Protein AF-A0A961MNZ3-F1 (a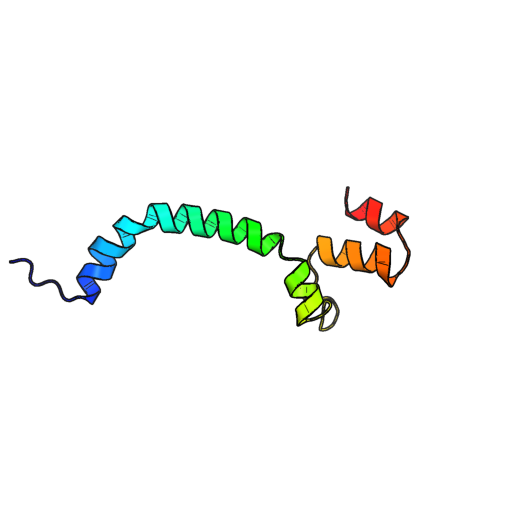fdb_monomer_lite)

Secondary structure (DSSP, 8-state):
-----HHHHIIIIIHHHHHHHHHHHHHHHHHHHHT-HHHHHHHTTTTTTTTT--HHHHHHIIIIIS--HHHHHHHH-

Structure (mmCIF, N/CA/C/O backbone):
data_AF-A0A961MNZ3-F1
#
_entry.id   AF-A0A961MNZ3-F1
#
loop_
_atom_site.group_PDB
_atom_site.id
_atom_site.type_symbol
_atom_site.label_atom_id
_atom_site.label_alt_id
_atom_site.label_comp_id
_atom_site.label_asym_id
_atom_site.label_entity_id
_atom_site.label_seq_id
_atom_site.pdbx_PDB_ins_code
_atom_site.Cartn_x
_atom_site.Cartn_y
_atom_site.Cartn_z
_atom_site.occupancy
_atom_site.B_iso_or_equiv
_atom_site.auth_seq_id
_atom_site.auth_comp_id
_atom_site.auth_asym_id
_atom_site.auth_atom_id
_atom_site.pdbx_PDB_model_num
ATOM 1 N N . ILE A 1 1 ? -24.796 -5.473 30.168 1.00 54.41 1 ILE A N 1
ATOM 2 C CA . ILE A 1 1 ? -25.524 -4.259 30.595 1.00 54.41 1 ILE A CA 1
ATOM 3 C C . ILE A 1 1 ? -25.415 -3.112 29.579 1.00 54.41 1 ILE A C 1
ATOM 5 O O . ILE A 1 1 ? -26.303 -2.282 29.601 1.00 54.41 1 ILE A O 1
ATOM 9 N N . ASP A 1 2 ? -24.519 -3.138 28.575 1.00 65.75 2 ASP A N 1
ATOM 10 C CA . ASP A 1 2 ? -24.469 -2.034 27.580 1.00 65.75 2 ASP A CA 1
ATOM 11 C C . ASP A 1 2 ? -25.224 -2.255 26.253 1.00 65.75 2 ASP A C 1
ATOM 13 O O . ASP A 1 2 ? -25.195 -1.385 25.392 1.00 65.75 2 ASP A O 1
ATOM 17 N N . GLY A 1 3 ? -25.899 -3.395 26.044 1.00 73.56 3 GLY A N 1
ATOM 18 C CA . GLY A 1 3 ? -26.820 -3.603 24.906 1.00 73.56 3 GLY A CA 1
ATOM 19 C C . GLY A 1 3 ? -26.248 -3.433 23.483 1.00 73.56 3 GLY A C 1
ATOM 20 O O . GLY A 1 3 ? -27.013 -3.469 22.523 1.00 73.56 3 GLY A O 1
ATOM 21 N N . ALA A 1 4 ? -24.933 -3.247 23.324 1.00 71.50 4 ALA A N 1
ATOM 22 C CA . ALA A 1 4 ? -24.331 -2.874 22.049 1.00 71.50 4 ALA A CA 1
ATOM 23 C C . ALA A 1 4 ? -24.339 -4.031 21.038 1.00 71.50 4 ALA A C 1
ATOM 25 O O . ALA A 1 4 ? -23.776 -5.103 21.279 1.00 71.50 4 ALA A O 1
ATOM 26 N N . ASN A 1 5 ? -24.937 -3.780 19.872 1.00 83.31 5 ASN A N 1
ATOM 27 C CA . ASN A 1 5 ? -24.944 -4.694 18.729 1.00 83.31 5 ASN A CA 1
ATOM 28 C C . ASN A 1 5 ? -23.490 -4.940 18.243 1.00 83.31 5 ASN A C 1
ATOM 30 O O . ASN A 1 5 ? -22.666 -4.024 18.352 1.00 83.31 5 ASN A O 1
ATOM 34 N N . PRO A 1 6 ? -23.122 -6.101 17.658 1.00 80.81 6 PRO A N 1
ATOM 35 C CA . PRO A 1 6 ? -21.742 -6.377 17.238 1.00 80.81 6 PRO A CA 1
ATOM 36 C C . PRO A 1 6 ? -21.148 -5.313 16.302 1.00 80.81 6 PRO A C 1
ATOM 38 O O . PRO A 1 6 ? -19.963 -5.002 16.394 1.00 80.81 6 PRO A O 1
ATOM 41 N N . PHE A 1 7 ? -21.984 -4.683 15.470 1.00 83.69 7 PHE A N 1
ATOM 42 C CA . PHE A 1 7 ? -21.590 -3.559 14.615 1.00 83.69 7 PHE A CA 1
ATOM 43 C C . PHE A 1 7 ? -21.204 -2.295 15.400 1.00 83.69 7 PHE A C 1
ATOM 45 O O . PHE A 1 7 ? -20.211 -1.648 15.072 1.00 83.69 7 PHE A O 1
ATOM 52 N N . GLN A 1 8 ? -21.949 -1.960 16.459 1.00 82.31 8 GLN A N 1
ATOM 53 C CA . GLN A 1 8 ? -21.625 -0.833 17.342 1.00 82.31 8 GLN A CA 1
ATOM 54 C C . GLN A 1 8 ? -20.336 -1.115 18.116 1.00 82.31 8 GLN A C 1
ATOM 56 O O . GLN A 1 8 ? -19.475 -0.250 18.239 1.00 82.31 8 GLN A O 1
ATOM 61 N N . ARG A 1 9 ? -20.153 -2.361 18.566 1.00 81.44 9 ARG A N 1
ATOM 62 C CA . ARG A 1 9 ? -18.935 -2.781 19.264 1.00 81.44 9 ARG A CA 1
ATOM 63 C C . ARG A 1 9 ? -17.697 -2.697 18.364 1.00 81.44 9 ARG A C 1
ATOM 65 O O . ARG A 1 9 ? -16.647 -2.252 18.821 1.00 81.44 9 ARG A O 1
ATOM 72 N N . PHE A 1 10 ? -17.830 -3.065 17.089 1.00 84.25 10 PHE A N 1
ATOM 73 C CA . PHE A 1 10 ? -16.744 -2.954 16.118 1.00 84.25 10 PHE A CA 1
ATOM 74 C C . PHE A 1 10 ? -16.318 -1.497 15.901 1.00 84.25 10 PHE A C 1
ATOM 76 O O . PHE A 1 10 ? -15.140 -1.187 16.037 1.00 84.25 10 PHE A O 1
ATOM 83 N N . TRP A 1 11 ? -17.261 -0.594 15.623 1.00 85.31 11 TRP A N 1
ATOM 84 C CA . TRP A 1 11 ? -16.938 0.805 15.320 1.00 85.31 11 TRP A CA 1
ATOM 85 C C . TRP A 1 11 ? -16.521 1.627 16.541 1.00 85.31 11 TRP A C 1
ATOM 87 O O . TRP A 1 11 ? -15.648 2.480 16.423 1.00 85.31 11 TRP A O 1
ATOM 97 N N . SER A 1 12 ? -17.122 1.386 17.707 1.00 85.25 12 SER A N 1
ATOM 98 C CA . SER A 1 12 ? -16.874 2.197 18.907 1.00 85.25 12 SER A CA 1
ATOM 99 C C . SER A 1 12 ? -15.746 1.667 19.787 1.00 85.25 12 SER A C 1
ATOM 101 O O . SER A 1 12 ? -15.226 2.420 20.604 1.00 85.25 12 SER A O 1
ATOM 103 N N . ILE A 1 13 ? -15.363 0.393 19.645 1.00 81.25 13 ILE A N 1
ATOM 104 C CA . ILE A 1 13 ? -14.323 -0.225 20.480 1.00 81.25 13 ILE A CA 1
ATOM 105 C C . ILE A 1 13 ? -13.209 -0.792 19.607 1.00 81.25 13 ILE A C 1
ATOM 107 O O . ILE A 1 13 ? -12.071 -0.347 19.700 1.00 81.25 13 ILE A O 1
ATOM 111 N N . THR A 1 14 ? -13.514 -1.756 18.739 1.00 81.81 14 THR A N 1
ATOM 112 C CA . THR A 1 14 ? -12.480 -2.510 18.013 1.00 81.81 14 THR A CA 1
ATOM 113 C C . THR A 1 14 ? -11.695 -1.641 17.024 1.00 81.81 14 THR A C 1
ATOM 115 O O . THR A 1 14 ? -10.468 -1.696 17.005 1.00 81.81 14 THR A O 1
ATOM 118 N N . LEU A 1 15 ? -12.380 -0.809 16.237 1.00 84.81 15 LEU A N 1
ATOM 119 C CA . LEU A 1 15 ? -11.779 0.085 15.248 1.00 84.81 15 LEU A CA 1
ATOM 120 C C . LEU A 1 15 ? -10.887 1.168 15.892 1.00 84.81 15 LEU A C 1
ATOM 122 O O . LEU A 1 15 ? -9.724 1.246 15.502 1.00 84.81 15 LEU A O 1
ATOM 126 N N . PRO A 1 16 ? -11.340 1.965 16.884 1.00 84.12 16 PRO A N 1
ATOM 127 C CA . PRO A 1 16 ? -10.487 2.967 17.526 1.00 84.12 16 PRO A CA 1
ATOM 128 C C . PRO A 1 16 ? -9.340 2.344 18.328 1.00 84.12 16 PRO A C 1
ATOM 130 O O . PRO A 1 16 ? -8.260 2.923 18.387 1.00 84.12 16 PRO A O 1
ATOM 133 N N . PHE A 1 17 ? -9.525 1.144 18.888 1.00 86.00 17 PHE A N 1
ATOM 134 C CA . PHE A 1 17 ? -8.453 0.434 19.588 1.00 86.00 17 PHE A CA 1
ATOM 135 C C . PHE A 1 17 ? -7.355 -0.063 18.632 1.00 86.00 17 PHE A C 1
ATOM 137 O O . PHE A 1 17 ? -6.174 -0.032 18.970 1.00 86.00 17 PHE A O 1
ATOM 144 N N . LEU A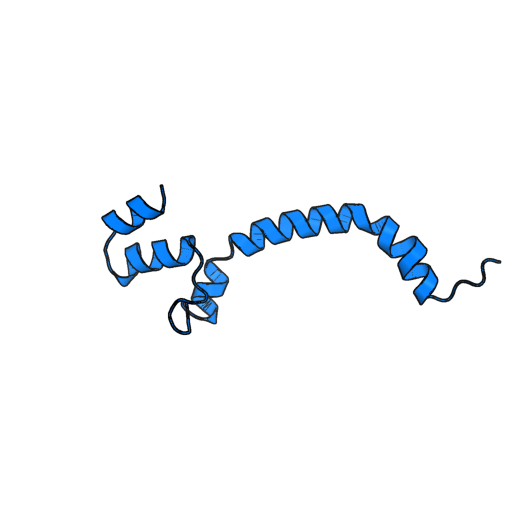 1 18 ? -7.726 -0.479 17.416 1.00 85.69 18 LEU A N 1
ATOM 145 C CA . LEU A 1 18 ? -6.780 -0.886 16.372 1.00 85.69 18 LEU A CA 1
ATOM 146 C C . LEU A 1 18 ? -6.266 0.282 15.517 1.00 85.69 18 LEU A C 1
ATOM 148 O O . LEU A 1 18 ? -5.271 0.110 14.815 1.00 85.69 18 LEU A O 1
ATOM 152 N N . ALA A 1 19 ? -6.888 1.462 15.579 1.00 83.06 19 ALA A N 1
ATOM 153 C CA . ALA A 1 19 ? -6.532 2.642 14.790 1.00 83.06 19 ALA A CA 1
ATOM 154 C C . ALA A 1 19 ? -5.026 2.989 14.779 1.00 83.06 19 ALA A C 1
ATOM 156 O O . ALA A 1 19 ? -4.506 3.213 13.685 1.00 83.06 19 ALA A O 1
ATOM 157 N N . PRO A 1 20 ? -4.282 2.989 15.908 1.00 84.31 20 PRO A N 1
ATOM 158 C CA . PRO A 1 20 ? -2.843 3.273 15.873 1.00 84.31 20 PRO A CA 1
ATOM 159 C C . PRO A 1 20 ? -2.039 2.204 15.116 1.00 84.31 20 PRO A C 1
ATOM 161 O O . PRO A 1 20 ? -1.117 2.534 14.372 1.00 84.31 20 PRO A O 1
ATOM 164 N N . VAL A 1 21 ? -2.412 0.927 15.235 1.00 89.50 21 VAL A N 1
ATOM 165 C CA . VAL A 1 21 ? -1.761 -0.168 14.495 1.00 89.50 21 VAL A CA 1
ATOM 166 C C . VAL A 1 21 ? -2.115 -0.095 13.010 1.00 89.50 21 VAL A C 1
ATOM 168 O O . VAL A 1 21 ? -1.244 -0.260 12.156 1.00 89.50 21 VAL A O 1
ATOM 171 N N . ILE A 1 22 ? -3.372 0.213 12.682 1.00 88.31 22 ILE A N 1
ATOM 172 C CA . ILE A 1 22 ? -3.828 0.426 11.303 1.00 88.31 22 ILE A CA 1
ATOM 173 C C . ILE A 1 22 ? -3.071 1.599 10.675 1.00 88.31 22 ILE A C 1
ATOM 175 O O . ILE A 1 22 ? -2.578 1.467 9.564 1.00 88.31 22 ILE A O 1
ATOM 179 N N . ALA A 1 23 ? -2.894 2.713 11.385 1.00 87.00 23 ALA A N 1
ATOM 180 C CA . ALA A 1 23 ? -2.168 3.872 10.868 1.00 87.00 23 ALA A CA 1
ATOM 181 C C . ALA A 1 23 ? -0.709 3.533 10.517 1.00 87.00 23 ALA A C 1
ATOM 183 O O . ALA A 1 23 ? -0.254 3.828 9.412 1.00 87.00 23 ALA A O 1
ATOM 184 N N . ILE A 1 24 ? 0.007 2.859 11.424 1.00 89.88 24 ILE A N 1
ATOM 185 C CA . ILE A 1 24 ? 1.406 2.464 11.204 1.00 89.88 24 ILE A CA 1
ATOM 186 C C . ILE A 1 24 ? 1.509 1.450 10.062 1.00 89.88 24 ILE A C 1
ATOM 188 O O . ILE A 1 24 ? 2.336 1.602 9.164 1.00 89.88 24 ILE A O 1
ATOM 192 N N . THR A 1 25 ? 0.657 0.424 10.064 1.00 89.94 25 THR A N 1
ATOM 193 C CA . THR A 1 25 ? 0.678 -0.611 9.022 1.00 89.94 25 THR A CA 1
ATOM 194 C C . THR A 1 25 ? 0.282 -0.064 7.658 1.00 89.94 25 THR A C 1
ATOM 196 O O . THR A 1 25 ? 0.916 -0.437 6.679 1.00 89.94 25 THR A O 1
ATOM 199 N N . VAL A 1 26 ? -0.687 0.851 7.569 1.00 88.31 26 VAL A N 1
ATOM 200 C CA . VAL A 1 26 ? -1.065 1.522 6.316 1.00 88.31 26 VAL A CA 1
ATOM 201 C C . VAL A 1 26 ? 0.063 2.414 5.819 1.00 88.31 26 VAL A C 1
ATOM 203 O O . VAL A 1 26 ? 0.379 2.362 4.634 1.00 88.31 26 VAL A O 1
ATOM 206 N N . LEU A 1 27 ? 0.714 3.185 6.691 1.00 88.44 27 LEU A N 1
ATOM 207 C CA . LEU A 1 27 ? 1.842 4.028 6.295 1.00 88.44 27 LEU A CA 1
ATOM 208 C C . LEU A 1 27 ? 3.000 3.182 5.756 1.00 88.44 27 LEU A C 1
ATOM 210 O O . LEU A 1 27 ? 3.455 3.409 4.636 1.00 88.44 27 LEU A O 1
ATOM 214 N N . LEU A 1 28 ? 3.403 2.145 6.495 1.00 86.12 28 LEU A N 1
ATOM 215 C CA . LEU A 1 28 ? 4.418 1.196 6.039 1.00 86.12 28 LEU A CA 1
ATOM 216 C C . LEU A 1 28 ? 3.990 0.536 4.724 1.00 86.12 28 LEU A C 1
ATOM 218 O O . LEU A 1 28 ? 4.753 0.527 3.762 1.00 86.12 28 LEU A O 1
ATOM 222 N N . ARG A 1 29 ? 2.754 0.034 4.638 1.00 84.62 29 ARG A N 1
ATOM 223 C CA . ARG A 1 29 ? 2.233 -0.617 3.430 1.00 84.62 29 ARG A CA 1
ATOM 224 C C . ARG A 1 29 ? 2.229 0.330 2.237 1.00 84.62 29 ARG A C 1
ATOM 226 O O . ARG A 1 29 ? 2.542 -0.116 1.142 1.00 84.62 29 ARG A O 1
ATOM 233 N N . THR A 1 30 ? 1.928 1.608 2.438 1.00 80.12 30 THR A N 1
ATOM 234 C CA . THR A 1 30 ? 1.938 2.625 1.380 1.00 80.12 30 THR A CA 1
ATOM 235 C C . THR A 1 30 ? 3.354 2.852 0.861 1.00 80.12 30 THR A C 1
ATOM 237 O O . THR A 1 30 ? 3.551 2.865 -0.349 1.00 80.12 30 THR A O 1
ATOM 240 N N . VAL A 1 31 ? 4.353 2.937 1.748 1.00 80.44 31 VAL A N 1
ATOM 241 C CA . VAL A 1 31 ? 5.772 3.024 1.353 1.00 80.44 31 VAL A CA 1
ATOM 242 C C . VAL A 1 31 ? 6.192 1.798 0.541 1.00 80.44 31 VAL A C 1
ATOM 244 O O . VAL A 1 31 ? 6.819 1.940 -0.508 1.00 80.44 31 VAL A O 1
ATOM 247 N N . TRP A 1 32 ? 5.803 0.598 0.980 1.00 74.75 32 TRP A N 1
ATOM 248 C CA . TRP A 1 32 ? 6.086 -0.633 0.242 1.00 74.75 32 TRP A CA 1
ATOM 249 C C . TRP A 1 32 ? 5.402 -0.640 -1.128 1.00 74.75 32 TRP A C 1
ATOM 251 O O . TRP A 1 32 ? 6.070 -0.854 -2.132 1.00 74.75 32 TRP A O 1
ATOM 261 N N . VAL A 1 33 ? 4.098 -0.351 -1.194 1.00 72.00 33 VAL A N 1
ATOM 262 C CA . VAL A 1 33 ? 3.306 -0.321 -2.440 1.00 72.00 33 VAL A CA 1
ATOM 263 C C . VAL A 1 33 ? 3.819 0.731 -3.425 1.00 72.00 33 VAL A C 1
ATOM 265 O O . VAL A 1 33 ? 3.866 0.459 -4.620 1.00 72.00 33 VAL A O 1
ATOM 268 N N . ALA A 1 34 ? 4.271 1.894 -2.955 1.00 66.38 34 ALA A N 1
ATOM 269 C CA . ALA A 1 34 ? 4.884 2.904 -3.818 1.00 66.38 34 ALA A CA 1
ATOM 270 C C . ALA A 1 34 ? 6.187 2.408 -4.478 1.00 66.38 34 ALA A C 1
ATOM 272 O O . ALA A 1 34 ? 6.507 2.818 -5.590 1.00 66.38 34 ALA A O 1
ATOM 273 N N . ASN A 1 35 ? 6.906 1.492 -3.820 1.00 63.28 35 ASN A N 1
ATOM 274 C CA . ASN A 1 35 ? 8.131 0.872 -4.327 1.00 63.28 35 ASN A CA 1
ATOM 275 C C . ASN A 1 35 ? 7.891 -0.464 -5.057 1.00 63.28 35 ASN A C 1
ATOM 277 O O . ASN A 1 35 ? 8.853 -1.073 -5.525 1.00 63.28 35 ASN A O 1
ATOM 281 N N . PHE A 1 36 ? 6.638 -0.923 -5.202 1.00 65.75 36 PHE A N 1
ATOM 282 C CA . PHE A 1 36 ? 6.272 -2.175 -5.888 1.00 65.75 36 PHE A CA 1
ATOM 283 C C . PHE A 1 36 ? 6.364 -2.050 -7.423 1.00 65.75 36 PHE A C 1
ATOM 285 O O . PHE A 1 36 ? 5.415 -2.277 -8.174 1.00 65.75 36 PHE A O 1
ATOM 292 N N . THR A 1 37 ? 7.555 -1.709 -7.900 1.00 56.09 37 THR A N 1
ATOM 293 C CA . THR A 1 37 ? 7.929 -1.656 -9.317 1.00 56.09 37 THR A CA 1
ATOM 294 C C . THR A 1 37 ? 7.783 -3.027 -9.982 1.00 56.09 37 THR A C 1
ATOM 296 O O . THR A 1 37 ? 7.355 -3.128 -11.132 1.00 56.09 37 THR A O 1
ATOM 299 N N . ASP A 1 38 ? 8.042 -4.090 -9.218 1.00 59.50 38 ASP A N 1
ATOM 300 C CA . ASP A 1 38 ? 7.985 -5.477 -9.682 1.00 59.50 38 ASP A CA 1
ATOM 301 C C . ASP A 1 38 ? 6.567 -5.903 -10.078 1.00 59.50 38 ASP A C 1
ATOM 303 O O . ASP A 1 38 ? 6.374 -6.566 -11.095 1.00 59.50 38 ASP A O 1
ATOM 307 N N . LEU A 1 39 ? 5.544 -5.477 -9.326 1.00 63.81 39 LEU A N 1
ATOM 308 C CA . LEU A 1 39 ? 4.153 -5.851 -9.598 1.00 63.81 39 LEU A CA 1
ATOM 309 C C . LEU A 1 39 ? 3.640 -5.220 -10.901 1.00 63.81 39 LEU A C 1
ATOM 311 O O . LEU A 1 39 ? 2.919 -5.867 -11.656 1.00 63.81 39 LEU A O 1
ATOM 315 N N . ILE A 1 40 ? 4.044 -3.983 -11.199 1.00 61.41 40 ILE A N 1
ATOM 316 C CA . ILE A 1 40 ? 3.678 -3.289 -12.442 1.00 61.41 40 ILE A CA 1
ATOM 317 C C . ILE A 1 40 ? 4.345 -3.957 -13.643 1.00 61.41 40 ILE A C 1
ATOM 319 O O . ILE A 1 40 ? 3.668 -4.244 -14.635 1.00 61.41 40 ILE A O 1
ATOM 323 N N . ILE A 1 41 ? 5.646 -4.247 -13.540 1.00 59.09 41 ILE A N 1
ATOM 324 C CA . ILE A 1 41 ? 6.414 -4.903 -14.602 1.00 59.09 41 ILE A CA 1
ATOM 325 C C . ILE A 1 41 ? 5.871 -6.315 -14.871 1.00 59.09 41 ILE A C 1
ATOM 327 O O . ILE A 1 41 ? 5.708 -6.677 -16.034 1.00 59.09 41 ILE A O 1
ATOM 331 N N . VAL A 1 42 ? 5.531 -7.083 -13.829 1.00 62.31 42 VAL A N 1
ATOM 332 C CA . VAL A 1 42 ? 5.039 -8.467 -13.959 1.00 62.31 42 VAL A CA 1
ATOM 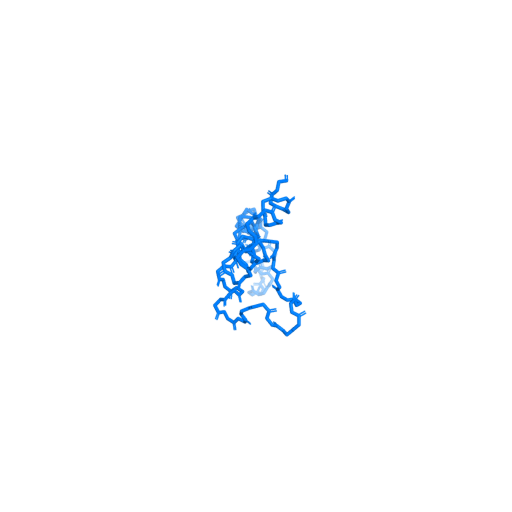333 C C . VAL A 1 42 ? 3.578 -8.536 -14.409 1.00 62.31 42 VAL A C 1
ATOM 335 O O . VAL A 1 42 ? 3.257 -9.347 -15.272 1.00 62.31 42 VAL A O 1
ATOM 338 N N . MET A 1 43 ? 2.681 -7.712 -13.854 1.00 61.53 43 MET A N 1
ATOM 339 C CA . MET A 1 43 ? 1.250 -7.810 -14.179 1.00 61.53 43 MET A CA 1
ATOM 340 C C . MET A 1 43 ? 0.856 -7.078 -15.462 1.00 61.53 43 MET A C 1
ATOM 342 O O . MET A 1 43 ? -0.101 -7.485 -16.114 1.00 61.53 43 MET A O 1
ATOM 346 N N . THR A 1 44 ? 1.541 -5.988 -15.820 1.00 63.09 44 THR A N 1
ATOM 347 C CA . THR A 1 44 ? 1.133 -5.148 -16.967 1.00 63.09 44 THR A CA 1
ATOM 348 C C . THR A 1 44 ? 2.275 -4.753 -17.893 1.00 63.09 44 THR A C 1
ATOM 350 O O . THR A 1 44 ? 2.018 -4.256 -18.989 1.00 63.09 44 THR A O 1
ATOM 353 N N . GLY A 1 45 ? 3.532 -4.911 -17.467 1.00 59.84 45 GLY A N 1
ATOM 354 C CA . GLY A 1 45 ? 4.700 -4.446 -18.214 1.00 59.84 45 GLY A CA 1
ATOM 355 C C . GLY A 1 45 ? 4.730 -2.934 -18.472 1.00 59.84 45 GLY A C 1
ATOM 356 O O . GLY A 1 45 ? 5.516 -2.509 -19.317 1.00 59.84 45 GLY A O 1
ATOM 357 N N . GLY A 1 46 ? 3.877 -2.150 -17.790 1.00 59.50 46 GLY A N 1
ATOM 358 C CA . GLY A 1 46 ? 3.663 -0.719 -18.031 1.00 59.50 46 GLY A CA 1
ATOM 359 C C . GLY A 1 46 ? 2.425 -0.358 -18.871 1.00 59.50 46 GLY A C 1
ATOM 360 O O . GLY A 1 46 ? 2.257 0.802 -19.223 1.00 59.50 46 GLY A O 1
ATOM 361 N N . GLY A 1 47 ? 1.544 -1.296 -19.233 1.00 58.56 47 GLY A N 1
ATOM 362 C CA . GLY A 1 47 ? 0.383 -1.019 -20.100 1.00 58.56 47 GLY A CA 1
ATOM 363 C C . GLY A 1 47 ? -0.894 -0.504 -19.396 1.00 58.56 47 GLY A C 1
ATOM 364 O O . GLY A 1 47 ? -1.033 -0.687 -18.184 1.00 58.56 47 GLY A O 1
ATOM 365 N N . PRO A 1 48 ? -1.868 0.076 -20.148 1.00 52.56 48 PRO A N 1
ATOM 366 C CA . PRO A 1 48 ? -1.819 0.422 -21.574 1.00 52.56 48 PRO A CA 1
ATOM 367 C C . PRO A 1 48 ? -1.250 1.837 -21.793 1.00 52.56 48 PRO A C 1
ATOM 369 O O . PRO A 1 48 ? -1.641 2.779 -21.106 1.00 52.56 48 PRO A O 1
ATOM 372 N N . ALA A 1 49 ? -0.351 1.986 -22.772 1.00 58.34 49 ALA A N 1
ATOM 373 C CA . ALA A 1 49 ? 0.324 3.247 -23.124 1.00 58.34 49 ALA A CA 1
ATOM 374 C C . ALA A 1 49 ? 1.106 3.908 -21.968 1.00 58.34 49 ALA A C 1
ATOM 376 O O . ALA A 1 49 ? 0.953 5.102 -21.721 1.00 58.34 49 ALA A O 1
ATOM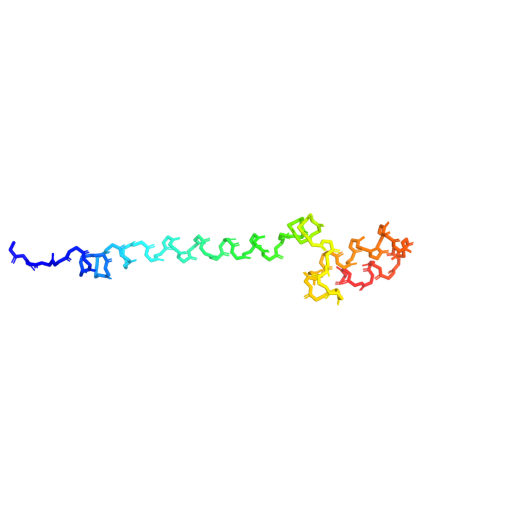 377 N N . ASP A 1 50 ? 1.907 3.130 -21.234 1.00 60.81 50 ASP A N 1
ATOM 378 C CA . ASP A 1 50 ? 2.804 3.612 -20.168 1.00 60.81 50 ASP A CA 1
ATOM 379 C C . ASP A 1 50 ? 2.098 4.253 -18.954 1.00 60.81 50 ASP A C 1
ATOM 381 O O . ASP A 1 50 ? 2.742 4.756 -18.037 1.00 60.81 50 ASP A O 1
ATOM 385 N N . ARG A 1 51 ? 0.760 4.182 -18.894 1.00 58.19 51 ARG A N 1
ATOM 386 C CA . ARG A 1 51 ? -0.088 4.819 -17.866 1.00 58.19 51 ARG A CA 1
ATOM 387 C C . ARG A 1 51 ? 0.093 4.245 -16.462 1.00 58.19 51 ARG A C 1
ATOM 389 O O . ARG A 1 51 ? -0.269 4.904 -15.493 1.00 58.19 51 ARG A O 1
ATOM 396 N N . THR A 1 52 ? 0.588 3.016 -16.353 1.00 63.50 52 THR A N 1
ATOM 397 C CA . THR A 1 52 ? 0.805 2.326 -15.074 1.00 63.50 52 THR A CA 1
ATOM 398 C C . THR A 1 52 ? 2.266 2.345 -14.639 1.00 63.50 52 THR A C 1
ATOM 400 O O . THR A 1 52 ? 2.572 1.829 -13.567 1.00 63.50 52 THR A O 1
ATOM 403 N N . GLN A 1 53 ? 3.170 2.943 -15.427 1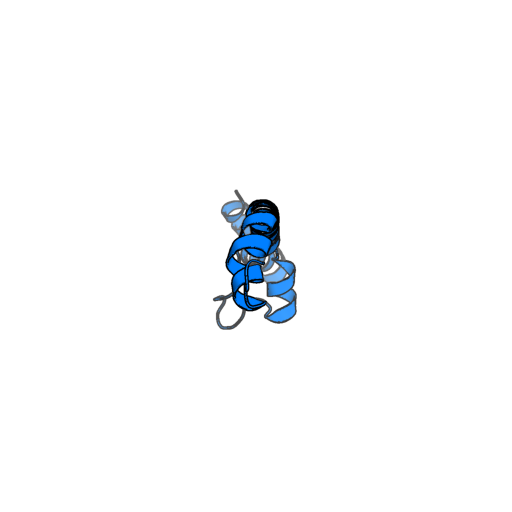.00 65.12 53 GLN A N 1
ATOM 404 C CA . GLN A 1 53 ? 4.589 2.982 -15.092 1.00 65.12 53 GLN A CA 1
ATOM 405 C C . GLN A 1 53 ? 4.859 3.916 -13.903 1.00 65.12 53 GLN A C 1
ATOM 407 O O . GLN A 1 53 ? 4.552 5.105 -13.934 1.00 65.12 53 GLN A O 1
ATOM 412 N N . THR A 1 54 ? 5.482 3.382 -12.853 1.00 67.62 54 THR A N 1
ATOM 413 C CA . THR A 1 54 ? 6.134 4.176 -11.802 1.00 67.62 54 THR A CA 1
ATOM 414 C C . THR A 1 54 ? 7.516 4.638 -12.266 1.00 67.62 54 THR A C 1
ATOM 416 O O . THR A 1 54 ? 8.107 4.026 -13.161 1.00 67.62 54 THR A O 1
ATOM 419 N N . VAL A 1 55 ? 8.069 5.679 -11.626 1.00 68.56 55 VAL A N 1
ATOM 420 C CA . VAL A 1 55 ? 9.400 6.250 -11.938 1.00 68.56 55 VAL A CA 1
ATOM 421 C C . VAL A 1 55 ? 10.478 5.163 -12.038 1.00 68.56 55 VAL A C 1
ATOM 423 O O . VAL A 1 55 ? 11.226 5.114 -13.011 1.00 68.56 55 VAL A O 1
ATOM 426 N N . ALA A 1 56 ? 10.492 4.218 -11.096 1.00 66.88 56 ALA A N 1
ATOM 427 C CA . ALA A 1 56 ? 11.429 3.099 -11.096 1.00 66.88 56 ALA A CA 1
ATOM 428 C C . ALA A 1 56 ? 11.245 2.142 -12.297 1.00 66.88 56 ALA A C 1
ATOM 430 O O . ALA A 1 56 ? 12.229 1.685 -12.878 1.00 66.88 56 ALA A O 1
ATOM 431 N N . SER A 1 57 ? 10.005 1.869 -12.726 1.00 68.94 57 SER A N 1
ATOM 432 C CA . SER A 1 57 ? 9.733 0.986 -13.877 1.00 68.94 57 SER A CA 1
ATOM 433 C C . SER A 1 57 ? 10.085 1.643 -15.214 1.00 68.94 57 SER A C 1
ATOM 435 O O . SER A 1 57 ? 10.515 0.961 -16.149 1.00 68.94 57 SER A O 1
ATOM 437 N N . TYR A 1 58 ? 9.969 2.972 -15.283 1.00 71.50 58 TYR A N 1
ATOM 438 C CA . TYR A 1 58 ? 10.355 3.765 -16.445 1.00 71.50 58 TYR A CA 1
ATOM 439 C C . TYR A 1 58 ? 11.877 3.814 -16.610 1.00 71.50 58 TYR A C 1
ATOM 441 O O . TYR A 1 58 ? 12.386 3.533 -17.695 1.00 71.50 58 TYR A O 1
ATOM 449 N N . ILE A 1 59 ? 12.613 4.051 -15.517 1.00 72.44 59 ILE A N 1
ATOM 450 C CA . ILE A 1 59 ? 14.084 3.980 -15.493 1.00 72.44 59 ILE A CA 1
ATOM 451 C C . ILE A 1 59 ? 14.554 2.583 -15.918 1.00 72.44 59 ILE A C 1
ATOM 453 O O . ILE A 1 59 ? 15.426 2.462 -16.778 1.00 72.44 59 ILE A O 1
ATOM 457 N N . PHE A 1 60 ? 13.932 1.524 -15.386 1.00 71.88 60 PHE A N 1
ATOM 458 C CA . PHE A 1 60 ? 14.252 0.146 -15.763 1.00 71.88 60 PHE A CA 1
ATOM 459 C C . PHE A 1 60 ? 14.002 -0.123 -17.256 1.00 71.88 60 PHE A C 1
ATOM 461 O O . PHE A 1 60 ? 14.833 -0.723 -17.936 1.00 71.88 60 PHE A O 1
ATOM 468 N N . THR A 1 61 ? 12.883 0.363 -17.798 1.00 72.38 61 THR A N 1
ATOM 469 C CA . THR A 1 61 ? 12.557 0.249 -19.227 1.00 72.38 61 THR A CA 1
ATOM 470 C C . THR A 1 61 ? 13.577 0.992 -20.093 1.00 72.38 61 THR A C 1
ATOM 472 O O . THR A 1 61 ? 14.057 0.438 -21.082 1.00 72.38 61 THR A O 1
ATOM 475 N N . GLN A 1 62 ? 13.960 2.216 -19.731 1.00 74.75 62 GLN A N 1
ATOM 476 C CA . GLN A 1 62 ? 14.930 2.987 -20.508 1.00 74.75 62 GLN A CA 1
ATOM 477 C C . GLN A 1 62 ? 16.331 2.350 -20.470 1.00 74.75 62 GLN A C 1
ATOM 479 O O . GLN A 1 62 ? 16.966 2.203 -21.515 1.00 74.75 62 GLN A O 1
ATOM 484 N N . ALA A 1 63 ? 16.774 1.897 -19.294 1.00 72.81 63 ALA A N 1
ATOM 485 C CA . ALA A 1 63 ? 18.076 1.262 -19.116 1.00 72.81 63 ALA A CA 1
ATOM 486 C C . ALA A 1 63 ? 18.160 -0.109 -19.806 1.00 72.81 63 ALA A C 1
ATOM 488 O O . ALA A 1 63 ? 19.111 -0.376 -20.531 1.00 72.81 63 ALA A O 1
ATOM 489 N N . PHE A 1 64 ? 17.161 -0.980 -19.625 1.00 73.50 64 PHE A N 1
ATOM 490 C CA . PHE A 1 64 ? 17.272 -2.388 -20.030 1.00 73.50 64 PHE A CA 1
ATOM 491 C C . PHE A 1 64 ? 16.500 -2.759 -21.299 1.00 73.50 64 PHE A C 1
ATOM 493 O O . PHE A 1 64 ? 16.895 -3.706 -21.974 1.00 73.50 64 PHE A O 1
ATOM 500 N N . LYS A 1 65 ? 15.430 -2.037 -21.667 1.00 73.44 65 LYS A N 1
ATOM 501 C CA . LYS A 1 65 ? 14.723 -2.268 -22.946 1.00 73.44 65 LYS A CA 1
ATOM 502 C C . LYS A 1 65 ? 15.202 -1.345 -24.063 1.00 73.44 65 LYS A C 1
ATOM 504 O O . LYS A 1 65 ? 15.240 -1.775 -25.211 1.00 73.44 65 LYS A O 1
ATOM 509 N N . ARG A 1 66 ? 15.540 -0.088 -23.752 1.00 75.56 66 ARG A N 1
ATOM 510 C CA . ARG A 1 66 ? 16.023 0.899 -24.740 1.00 75.56 66 ARG A CA 1
ATOM 511 C C . ARG A 1 66 ? 17.546 1.066 -24.759 1.00 75.56 66 ARG A C 1
ATOM 513 O O . ARG A 1 66 ? 18.044 1.728 -25.660 1.00 75.56 66 ARG A O 1
ATOM 520 N N . LEU A 1 67 ? 18.263 0.428 -23.824 1.00 78.62 67 LEU A N 1
ATOM 521 C CA . LEU A 1 67 ? 19.731 0.459 -23.700 1.00 78.62 67 LEU A CA 1
ATOM 522 C C . LEU A 1 67 ? 20.314 1.874 -23.547 1.00 78.62 67 LEU A C 1
ATOM 524 O O . LEU A 1 67 ? 21.490 2.109 -23.817 1.00 78.62 67 LEU A O 1
ATOM 528 N N . ASP A 1 68 ? 19.495 2.817 -23.086 1.00 78.12 68 ASP A N 1
ATOM 529 C CA . ASP A 1 68 ? 19.871 4.212 -22.903 1.00 78.12 68 ASP A CA 1
ATOM 530 C C . ASP A 1 68 ? 20.085 4.494 -21.414 1.00 78.12 68 ASP A C 1
ATOM 532 O O . ASP A 1 68 ? 19.242 5.040 -20.696 1.00 78.12 68 ASP A O 1
ATOM 536 N N . PHE A 1 69 ? 21.245 4.043 -20.941 1.00 76.12 69 PHE A N 1
ATOM 537 C CA . PHE A 1 69 ? 21.655 4.169 -19.546 1.00 76.12 69 PHE A CA 1
ATOM 538 C C . PHE A 1 69 ? 21.894 5.629 -19.137 1.00 76.12 69 PHE A C 1
ATOM 540 O O . PHE A 1 69 ? 21.649 5.977 -17.987 1.00 76.12 69 PHE A O 1
ATOM 547 N N . GLY A 1 70 ? 22.321 6.493 -20.067 1.00 79.69 70 GLY A N 1
ATOM 548 C CA . GLY A 1 70 ? 22.592 7.905 -19.786 1.00 79.69 70 GLY A CA 1
ATOM 549 C C . GLY A 1 70 ? 21.323 8.678 -19.434 1.00 79.69 70 GLY A C 1
ATOM 550 O O . GLY A 1 70 ? 21.280 9.371 -18.416 1.00 79.69 70 GLY A O 1
ATOM 551 N N . TYR A 1 71 ? 20.262 8.504 -20.227 1.00 78.69 71 TYR A N 1
ATOM 552 C CA . TYR A 1 71 ? 18.967 9.111 -19.925 1.00 78.69 71 TYR A CA 1
ATOM 553 C C . TYR A 1 71 ? 18.331 8.498 -18.668 1.00 78.69 71 TYR A C 1
ATOM 555 O O . TYR A 1 71 ? 17.787 9.223 -17.838 1.00 78.69 71 TYR A O 1
ATOM 563 N N . ALA A 1 72 ? 18.469 7.182 -18.467 1.00 74.81 72 ALA A N 1
ATOM 564 C CA . ALA A 1 72 ? 17.990 6.512 -17.258 1.00 74.81 72 ALA A CA 1
ATOM 565 C C . ALA A 1 72 ? 18.658 7.053 -15.977 1.00 74.81 72 ALA A C 1
ATOM 567 O O . ALA A 1 72 ? 17.970 7.300 -14.986 1.00 74.81 72 ALA A O 1
ATOM 568 N N . SER A 1 73 ? 19.974 7.300 -16.000 1.00 75.62 73 SER A N 1
ATOM 569 C CA . SER A 1 73 ? 20.698 7.904 -14.875 1.00 75.62 73 SER A CA 1
ATOM 570 C C . SER A 1 73 ? 20.283 9.350 -14.610 1.00 75.62 73 SER A C 1
ATOM 572 O O . SER A 1 73 ? 20.186 9.730 -13.450 1.00 75.62 73 SER A O 1
ATOM 574 N N . ALA A 1 74 ? 19.991 10.139 -15.648 1.00 80.06 74 ALA A N 1
ATOM 575 C CA . ALA A 1 74 ? 19.549 11.527 -15.492 1.00 80.06 74 ALA A CA 1
ATOM 576 C C . ALA A 1 74 ? 18.152 11.659 -14.857 1.00 80.06 74 ALA A C 1
ATOM 578 O O . ALA A 1 74 ? 17.876 12.658 -14.207 1.00 80.06 74 ALA A O 1
ATOM 579 N N . ILE A 1 75 ? 17.276 10.667 -15.043 1.00 78.56 75 ILE A N 1
ATOM 580 C CA . ILE A 1 75 ? 15.927 10.647 -14.446 1.00 78.56 75 ILE A CA 1
ATOM 581 C C . ILE A 1 75 ? 15.937 10.047 -13.031 1.00 78.56 75 ILE A C 1
ATOM 583 O O . ILE A 1 75 ? 15.030 10.298 -12.242 1.00 78.56 75 ILE A O 1
ATOM 587 N N . SER A 1 76 ? 16.939 9.223 -12.716 1.00 69.25 76 SER A N 1
ATOM 588 C CA . SER A 1 76 ? 17.078 8.575 -11.407 1.00 69.25 76 SER A CA 1
ATOM 589 C C . SER A 1 76 ? 17.710 9.465 -10.331 1.00 69.25 76 SER A C 1
ATOM 591 O O . SER A 1 76 ? 17.714 9.057 -9.166 1.00 69.25 76 SER A O 1
ATOM 593 N N . LEU A 1 77 ? 18.308 10.591 -10.724 1.00 61.06 77 LEU A N 1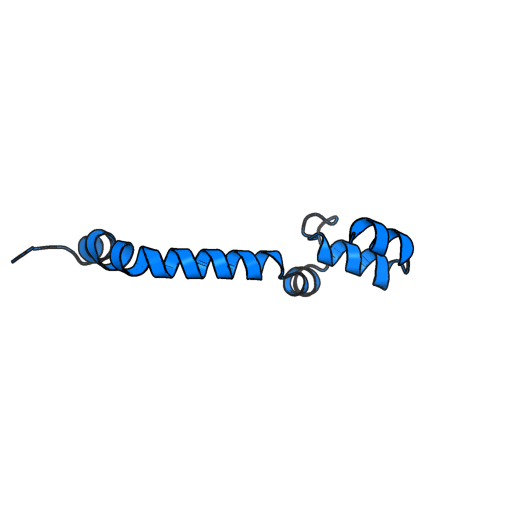
ATOM 594 C CA . LEU A 1 77 ? 19.080 11.498 -9.872 1.00 61.06 77 LEU A CA 1
ATOM 595 C C . LEU A 1 77 ? 18.208 12.664 -9.398 1.00 61.06 77 LEU A C 1
ATOM 597 O O . LEU A 1 77 ? 18.325 13.015 -8.204 1.00 61.06 77 LEU A O 1
#

Sequence (77 aa):
IDGANPFQRFWSITLPFLAPVIAITVLLRTVWVANFTDLIIVMTGGGPADRTQTVASYIFTQAFKRLDFGYASAISL

Foldseek 3Di:
DPPDDVVNCCVVPVCVVCVVVCVVVVVVVVVVVLVPQVCCCVVPVCDDVNPSHHLVSVLVCCCPVVVNNVVSVVSVD

Radius of gyration: 21.2 Å; chains: 1; bounding box: 49×20×55 Å

pLDDT: mean 73.79, std 10.19, range [52.56, 89.94]